Protein AF-A0A2A6R0T3-F1 (afdb_monomer)

Solvent-accessible surface area (backbone atoms only — not comparable to full-atom values): 5469 Å² total; per-residue (Å²): 140,88,77,65,84,84,49,64,76,62,58,66,65,62,78,72,53,91,48,60,52,74,44,53,23,27,47,76,85,33,51,22,41,34,33,32,48,77,90,50,62,82,85,52,60,62,29,46,31,45,48,39,68,59,86,96,41,80,74,46,78,48,75,26,80,91,47,38,73,54,59,83,77,49,57,73,43,80,56,72,88,74,67,72,71,81,132

Radius of gyration: 14.26 Å; Cα contacts (8 Å, |Δi|>4): 126; chains: 1; bounding box: 27×30×44 Å

Sequence (87 aa):
MRGRDEVSSYFGNYAREDRWWLAPGLVEGRPAALVFEQGAVLRTPAYFIVLNWAGDWLLAIRDFRYARYALEAADVKPIGAAFVRDA

Mean predicted aligned error: 9.26 Å

Secondary structure (DSSP, 8-state):
---STTTTTTHHHHTT-TTEEEEEEEETTEEEEEEEETTS-TTS-SEEEEEEEETTEEEEEEE-TT-TTHHHHS-EEE-STTS----

Structure (mmCIF, N/CA/C/O backbone):
data_AF-A0A2A6R0T3-F1
#
_entry.id   AF-A0A2A6R0T3-F1
#
loop_
_atom_site.group_PDB
_atom_site.id
_atom_site.type_symbol
_atom_site.label_atom_id
_atom_site.label_alt_id
_atom_site.label_comp_id
_atom_site.label_asym_id
_atom_site.label_entity_id
_atom_site.label_seq_id
_atom_site.pdbx_PDB_ins_code
_atom_site.Cartn_x
_atom_site.Cartn_y
_atom_site.Cartn_z
_atom_site.occupancy
_atom_site.B_iso_or_equiv
_atom_site.auth_seq_id
_atom_site.auth_comp_id
_atom_site.auth_asym_id
_atom_site.auth_atom_id
_atom_site.pdbx_PDB_model_num
ATOM 1 N N . MET A 1 1 ? 10.162 12.628 -22.272 1.00 37.06 1 MET A N 1
ATOM 2 C CA . MET A 1 1 ? 9.755 12.117 -20.947 1.00 37.06 1 MET A CA 1
ATOM 3 C C . MET A 1 1 ? 10.485 12.929 -19.885 1.00 37.06 1 MET A C 1
ATOM 5 O O . MET A 1 1 ? 11.687 12.766 -19.745 1.00 37.06 1 MET A O 1
ATOM 9 N N . ARG A 1 2 ? 9.807 13.871 -19.220 1.00 46.44 2 ARG A N 1
ATOM 10 C CA . ARG A 1 2 ? 10.357 14.659 -18.103 1.00 46.44 2 ARG A CA 1
ATOM 11 C C . ARG A 1 2 ? 9.484 14.355 -16.892 1.00 46.44 2 ARG A C 1
ATOM 13 O O . ARG A 1 2 ? 8.393 14.887 -16.796 1.00 46.44 2 ARG A O 1
ATOM 20 N N . GLY A 1 3 ? 9.893 13.383 -16.081 1.00 56.25 3 GLY A N 1
ATOM 21 C CA . GLY A 1 3 ? 9.077 12.891 -14.964 1.00 56.25 3 GLY A CA 1
ATOM 22 C C . GLY A 1 3 ? 9.821 12.775 -13.639 1.00 56.25 3 GLY A C 1
ATOM 23 O O . GLY A 1 3 ? 9.190 12.477 -12.641 1.00 56.25 3 GLY A O 1
ATOM 24 N N . ARG A 1 4 ? 11.145 12.985 -13.608 1.00 55.31 4 ARG A N 1
ATOM 25 C CA . ARG A 1 4 ? 11.956 12.853 -12.385 1.00 55.31 4 ARG A CA 1
ATOM 26 C C . ARG A 1 4 ? 12.314 14.206 -11.770 1.00 55.31 4 ARG A C 1
ATOM 28 O O . ARG A 1 4 ? 12.202 14.364 -10.561 1.00 55.31 4 ARG A O 1
ATOM 35 N N . ASP A 1 5 ? 12.671 15.185 -12.599 1.00 52.34 5 ASP A N 1
ATOM 36 C CA . ASP A 1 5 ? 13.200 16.471 -12.119 1.00 52.34 5 ASP A CA 1
ATOM 37 C C . ASP A 1 5 ? 12.118 17.435 -11.603 1.00 52.34 5 ASP A C 1
ATOM 39 O O . ASP A 1 5 ? 12.404 18.289 -10.772 1.00 52.34 5 ASP A O 1
ATOM 43 N N . GLU A 1 6 ? 10.859 17.270 -12.021 1.00 52.69 6 GLU A N 1
ATOM 44 C CA . GLU A 1 6 ? 9.744 18.149 -11.622 1.00 52.69 6 GLU A CA 1
ATOM 45 C C . GLU A 1 6 ? 9.073 17.731 -10.297 1.00 52.69 6 GLU A C 1
ATOM 47 O O . GLU A 1 6 ? 8.321 18.502 -9.708 1.00 52.69 6 GLU A O 1
ATOM 52 N N . VAL A 1 7 ? 9.359 16.522 -9.796 1.00 52.50 7 VAL A N 1
ATOM 53 C CA . VAL A 1 7 ? 8.690 15.937 -8.613 1.00 52.50 7 VAL A CA 1
ATOM 54 C C . VAL A 1 7 ? 9.552 15.968 -7.351 1.00 52.50 7 VAL A C 1
ATOM 56 O O . VAL A 1 7 ? 9.036 15.777 -6.254 1.00 52.50 7 VAL A O 1
ATOM 59 N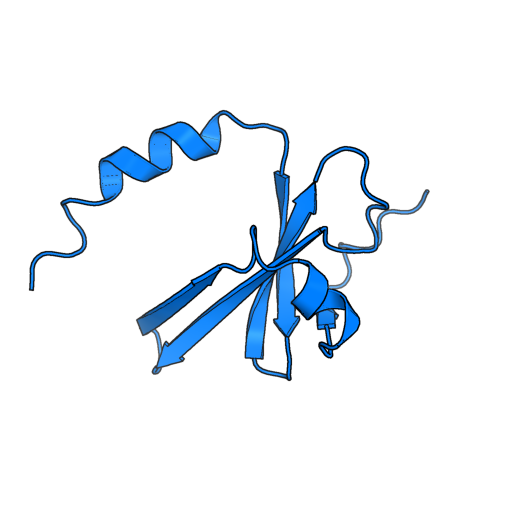 N . SER A 1 8 ? 10.855 16.244 -7.467 1.00 51.12 8 SER A N 1
ATOM 60 C CA . SER A 1 8 ? 11.779 16.224 -6.322 1.00 51.12 8 SER A CA 1
ATOM 61 C C . SER A 1 8 ? 11.443 17.254 -5.235 1.00 51.12 8 SER A C 1
ATOM 63 O O . SER A 1 8 ? 11.707 16.996 -4.063 1.00 51.12 8 SER A O 1
ATOM 65 N N . SER A 1 9 ? 10.812 18.387 -5.573 1.00 48.75 9 SER A N 1
ATOM 66 C CA . SER A 1 9 ? 10.406 19.393 -4.575 1.00 48.75 9 SER A CA 1
ATOM 67 C C . SER A 1 9 ? 9.146 19.005 -3.784 1.00 48.75 9 SER A C 1
ATOM 69 O O . SER A 1 9 ? 8.952 19.505 -2.678 1.00 48.75 9 SER A O 1
ATOM 71 N N . TYR A 1 10 ? 8.326 18.071 -4.285 1.00 52.47 10 TYR A N 1
ATOM 72 C CA . TYR A 1 10 ? 7.101 17.620 -3.609 1.00 52.47 10 TYR A CA 1
ATOM 73 C C . TYR A 1 10 ? 7.378 16.739 -2.384 1.00 52.47 10 TYR A C 1
ATOM 75 O O . TYR A 1 10 ? 6.629 16.784 -1.408 1.00 52.47 10 TYR A O 1
ATOM 83 N N . PHE A 1 11 ? 8.466 15.964 -2.393 1.00 48.41 11 PHE A N 1
ATOM 84 C CA . PHE A 1 11 ? 8.785 15.028 -1.308 1.00 48.41 11 PHE A CA 1
ATOM 85 C C . PHE A 1 11 ? 9.197 15.722 0.004 1.00 48.41 11 PHE A C 1
ATOM 87 O O . PHE A 1 11 ? 9.060 15.131 1.073 1.00 48.41 11 PHE A O 1
ATOM 94 N N . GLY A 1 12 ? 9.641 16.985 -0.051 1.00 48.69 12 GLY A N 1
ATOM 95 C CA . GLY A 1 12 ? 10.096 17.740 1.124 1.00 48.69 12 GLY A CA 1
ATOM 96 C C . GLY A 1 12 ? 8.998 18.057 2.147 1.00 48.69 12 GLY A C 1
ATOM 97 O O . GLY A 1 12 ? 9.292 18.153 3.337 1.00 48.69 12 GLY A O 1
ATOM 98 N N . ASN A 1 13 ? 7.735 18.166 1.717 1.00 49.06 13 ASN A N 1
ATOM 99 C CA . ASN A 1 13 ? 6.614 18.411 2.632 1.00 49.06 13 ASN A CA 1
ATOM 100 C C . ASN A 1 13 ? 6.177 17.150 3.391 1.00 49.06 13 ASN A C 1
ATOM 102 O O . ASN A 1 13 ? 5.774 17.254 4.546 1.00 49.06 13 ASN A O 1
ATOM 106 N N . TYR A 1 14 ? 6.307 15.961 2.794 1.00 48.69 14 TYR A N 1
ATOM 107 C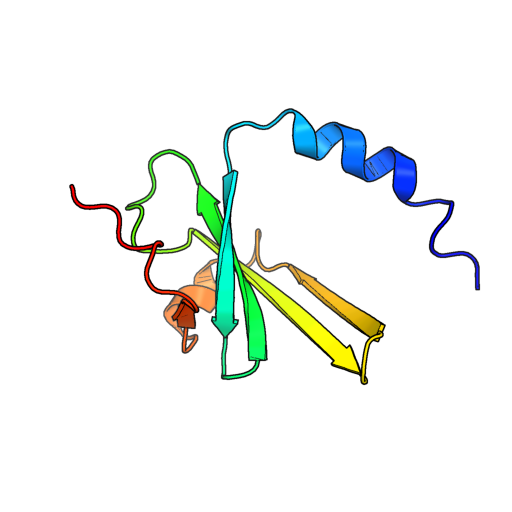 CA . TYR A 1 14 ? 5.902 14.704 3.436 1.00 48.69 14 TYR A CA 1
ATOM 108 C C . TYR A 1 14 ? 6.827 14.286 4.585 1.00 48.69 14 TYR A C 1
ATOM 110 O O . TYR A 1 14 ? 6.382 13.628 5.517 1.00 48.69 14 TYR A O 1
ATOM 118 N N . ALA A 1 15 ? 8.095 14.708 4.564 1.00 53.81 15 ALA A N 1
ATOM 119 C CA . ALA A 1 15 ? 9.072 14.374 5.601 1.00 53.81 15 ALA A CA 1
ATOM 120 C C . ALA A 1 15 ? 8.843 15.091 6.949 1.00 53.81 15 ALA A C 1
ATOM 122 O O . ALA A 1 15 ? 9.510 14.758 7.922 1.00 53.81 15 ALA A O 1
ATOM 123 N N . ARG A 1 16 ? 7.946 16.088 7.013 1.00 52.19 16 ARG A N 1
ATOM 124 C CA . ARG A 1 16 ? 7.632 16.835 8.248 1.00 52.19 16 ARG A CA 1
ATOM 125 C C . ARG A 1 16 ? 6.354 16.374 8.949 1.00 52.19 16 ARG A C 1
ATOM 127 O O . ARG A 1 16 ? 6.077 16.851 10.045 1.00 52.19 16 ARG A O 1
ATOM 134 N N . GLU A 1 17 ? 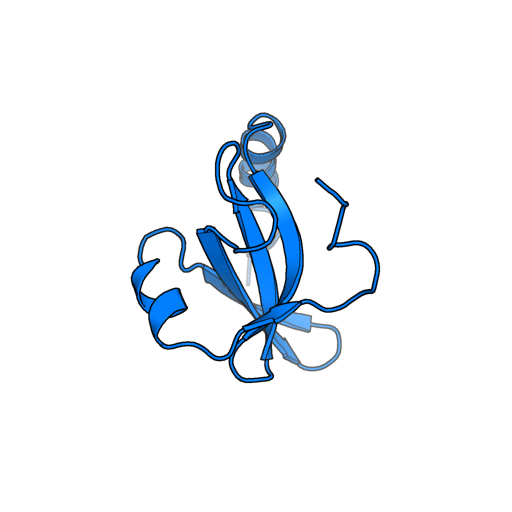5.573 15.478 8.348 1.00 54.81 17 GLU A N 1
ATOM 135 C CA . GLU A 1 17 ? 4.439 14.859 9.036 1.00 54.81 17 GLU A CA 1
ATOM 136 C C . GLU A 1 17 ? 4.903 13.586 9.759 1.00 54.81 17 GLU A C 1
ATOM 138 O O . GLU A 1 17 ? 4.855 12.492 9.205 1.00 54.81 17 GLU A O 1
ATOM 143 N N . ASP A 1 18 ? 5.272 13.711 11.039 1.00 56.91 18 ASP A N 1
ATOM 144 C CA . ASP A 1 18 ? 5.582 12.602 11.973 1.00 56.91 18 ASP A CA 1
ATOM 145 C C . ASP A 1 18 ? 4.384 11.661 12.255 1.00 56.91 18 ASP A C 1
ATOM 147 O O . ASP A 1 18 ? 4.351 10.913 13.235 1.00 56.91 18 ASP A O 1
ATOM 151 N N . ARG A 1 19 ? 3.336 11.719 11.430 1.00 69.50 19 ARG A N 1
ATOM 152 C CA . ARG A 1 19 ? 2.042 11.093 11.697 1.00 69.50 19 ARG A CA 1
ATOM 153 C C . ARG A 1 19 ? 1.899 9.714 11.066 1.00 69.50 19 ARG A C 1
ATOM 155 O O . ARG A 1 19 ? 1.046 8.951 11.527 1.00 69.50 19 ARG A O 1
ATOM 162 N N . TRP A 1 20 ? 2.701 9.388 10.049 1.00 77.94 20 TRP A N 1
ATOM 163 C CA . TRP A 1 20 ? 2.626 8.103 9.352 1.00 77.94 20 TRP A CA 1
ATOM 164 C C . TRP A 1 20 ? 3.922 7.315 9.438 1.00 77.94 20 TRP A C 1
ATOM 166 O O . TRP A 1 20 ? 5.012 7.853 9.269 1.00 77.94 20 TRP A O 1
ATOM 176 N N . TRP A 1 21 ? 3.784 6.008 9.628 1.00 83.56 21 TRP A N 1
ATOM 177 C CA . TRP A 1 21 ? 4.874 5.059 9.442 1.00 83.56 21 TRP A CA 1
ATOM 178 C C . TRP A 1 21 ? 4.464 4.005 8.419 1.00 83.56 21 TRP A C 1
ATOM 180 O O . TRP A 1 21 ? 3.281 3.700 8.253 1.00 83.56 21 TRP A O 1
ATOM 190 N N . LEU A 1 22 ? 5.448 3.507 7.671 1.00 87.56 22 LEU A N 1
ATOM 191 C CA . LEU A 1 22 ? 5.230 2.597 6.554 1.00 87.56 22 LEU A CA 1
ATOM 192 C C . LEU A 1 22 ? 5.950 1.272 6.807 1.00 87.56 22 LEU A C 1
ATOM 194 O O . LEU A 1 22 ? 7.084 1.256 7.286 1.00 87.56 22 LEU A O 1
ATOM 198 N N . ALA A 1 23 ? 5.303 0.173 6.431 1.00 89.25 23 ALA A N 1
ATOM 199 C CA . ALA A 1 23 ? 5.891 -1.161 6.412 1.00 89.25 23 ALA A CA 1
ATOM 200 C C . ALA A 1 23 ? 5.779 -1.778 5.011 1.00 89.25 23 ALA A C 1
ATOM 202 O O . ALA A 1 23 ? 4.786 -1.542 4.321 1.00 89.25 23 ALA A O 1
ATOM 203 N N . PRO A 1 24 ? 6.744 -2.595 4.568 1.00 92.62 24 PRO A N 1
ATOM 204 C CA . PRO A 1 24 ? 6.572 -3.403 3.373 1.00 92.62 24 PRO A CA 1
ATOM 205 C C . PRO A 1 24 ? 5.505 -4.485 3.592 1.00 92.62 24 PRO A C 1
ATOM 207 O O . PRO A 1 24 ? 5.380 -5.071 4.670 1.00 92.62 24 PRO A O 1
ATOM 210 N N . GLY A 1 25 ? 4.747 -4.780 2.542 1.00 93.75 25 GLY A N 1
ATOM 211 C CA . GLY A 1 25 ? 3.733 -5.825 2.550 1.00 93.75 25 GLY A CA 1
ATOM 212 C C . GLY A 1 25 ? 3.328 -6.269 1.151 1.00 93.75 25 GLY A C 1
ATOM 213 O O . GLY A 1 25 ? 3.842 -5.785 0.141 1.00 93.75 25 GLY A O 1
ATOM 214 N N . LEU A 1 26 ? 2.393 -7.209 1.112 1.00 95.81 26 LEU A N 1
ATOM 215 C CA . LEU A 1 26 ? 1.687 -7.648 -0.078 1.00 95.81 26 LEU A CA 1
ATOM 216 C C . LEU A 1 26 ? 0.216 -7.265 0.040 1.00 95.81 26 LEU A C 1
ATOM 218 O O . LEU A 1 26 ? -0.380 -7.427 1.103 1.00 95.81 26 LEU A O 1
ATOM 222 N N . VAL A 1 27 ? -0.359 -6.806 -1.066 1.00 96.38 27 VAL A N 1
ATOM 223 C CA . VAL A 1 27 ? -1.802 -6.619 -1.237 1.00 96.38 27 VAL A CA 1
ATOM 224 C C . VAL A 1 27 ? -2.211 -7.388 -2.481 1.00 96.38 27 VAL A C 1
ATOM 226 O O . VAL A 1 27 ? -1.670 -7.127 -3.556 1.00 96.38 27 VAL A O 1
ATOM 229 N N . GLU A 1 28 ? -3.106 -8.363 -2.342 1.00 96.50 28 GLU A N 1
ATOM 230 C CA . GLU A 1 28 ? -3.466 -9.289 -3.430 1.00 96.50 28 GLU A CA 1
ATOM 231 C C . GLU A 1 28 ? -2.229 -9.972 -4.048 1.00 96.50 28 GLU A C 1
ATOM 233 O O . GLU A 1 28 ? -2.086 -10.097 -5.265 1.00 96.50 28 GLU A O 1
ATOM 238 N N . GLY A 1 29 ? -1.252 -10.322 -3.203 1.00 95.69 29 GLY A N 1
ATOM 239 C CA . GLY A 1 29 ? 0.029 -10.896 -3.631 1.00 95.69 29 GLY A CA 1
ATOM 240 C C . GLY A 1 29 ? 0.987 -9.922 -4.333 1.00 95.69 29 GLY A C 1
ATOM 241 O O . GLY A 1 29 ? 2.059 -10.338 -4.767 1.00 95.69 29 GLY A O 1
ATOM 242 N N . ARG A 1 30 ? 0.651 -8.630 -4.439 1.00 94.81 30 ARG A N 1
ATOM 243 C CA . ARG A 1 30 ? 1.476 -7.612 -5.111 1.00 94.81 30 ARG A CA 1
ATOM 244 C C . ARG A 1 30 ? 2.281 -6.783 -4.108 1.00 94.81 30 ARG A C 1
ATOM 246 O O . ARG A 1 30 ? 1.725 -6.440 -3.067 1.00 94.81 30 ARG A O 1
ATOM 253 N N . PRO A 1 31 ? 3.529 -6.383 -4.425 1.00 95.12 31 PRO A N 1
ATOM 254 C CA . PRO A 1 31 ? 4.317 -5.502 -3.567 1.00 95.12 31 PRO A CA 1
ATOM 255 C C . PRO A 1 31 ? 3.573 -4.214 -3.216 1.00 95.12 31 PRO A C 1
ATOM 257 O O . PRO A 1 31 ? 3.032 -3.528 -4.088 1.00 95.12 31 PRO A O 1
ATOM 260 N N . ALA A 1 32 ? 3.566 -3.875 -1.935 1.00 96.00 32 ALA A N 1
ATOM 261 C CA . ALA A 1 32 ? 2.875 -2.712 -1.417 1.00 96.00 32 ALA A CA 1
ATOM 262 C C . ALA A 1 32 ? 3.622 -2.098 -0.231 1.00 96.00 32 ALA A C 1
ATOM 264 O O . ALA A 1 32 ? 4.365 -2.772 0.487 1.00 96.00 32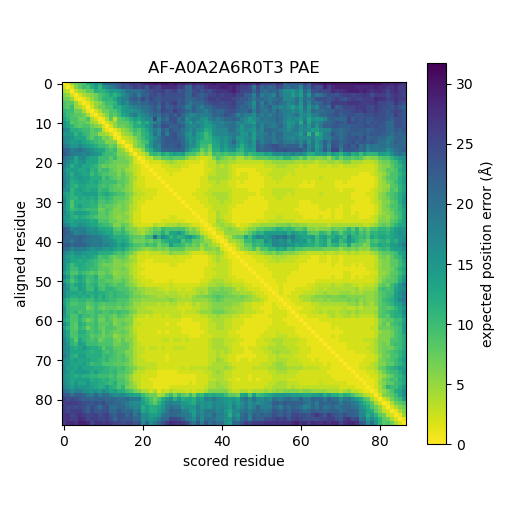 ALA A O 1
ATOM 265 N N . ALA A 1 33 ? 3.378 -0.811 -0.009 1.00 94.12 33 ALA A N 1
ATOM 266 C CA . ALA A 1 33 ? 3.640 -0.175 1.270 1.00 94.12 33 ALA A CA 1
ATOM 267 C C . ALA A 1 33 ? 2.337 -0.128 2.076 1.00 94.12 33 ALA A C 1
ATOM 269 O O . ALA A 1 33 ? 1.316 0.367 1.601 1.00 94.12 33 ALA A O 1
ATOM 270 N N . LEU A 1 34 ? 2.376 -0.656 3.291 1.00 93.44 34 LEU A N 1
ATOM 271 C CA . LEU A 1 34 ? 1.306 -0.579 4.276 1.00 93.44 34 LEU A CA 1
ATOM 272 C C . LEU A 1 34 ? 1.509 0.697 5.086 1.00 93.44 34 LEU A C 1
ATOM 274 O O . LEU A 1 34 ? 2.592 0.893 5.637 1.00 93.44 34 LEU A O 1
ATOM 278 N N . VAL A 1 35 ? 0.501 1.565 5.136 1.00 90.81 35 VAL A N 1
ATOM 279 C CA . VAL A 1 35 ? 0.603 2.867 5.799 1.00 90.81 35 VAL A CA 1
ATOM 280 C C . VAL A 1 35 ? -0.200 2.850 7.084 1.00 90.81 35 VAL A C 1
ATOM 282 O O . VAL A 1 35 ? -1.380 2.505 7.089 1.00 90.81 35 VAL A O 1
ATOM 285 N N . PHE A 1 36 ? 0.432 3.256 8.173 1.00 88.88 36 PHE A N 1
ATOM 286 C CA . PHE A 1 36 ? -0.159 3.300 9.499 1.00 88.88 36 PHE A CA 1
ATOM 287 C C . PHE A 1 36 ? -0.193 4.739 9.987 1.00 88.88 36 PHE A C 1
ATOM 289 O O . PHE A 1 36 ? 0.765 5.488 9.805 1.00 88.88 36 PHE A O 1
ATOM 296 N N . GLU A 1 37 ? -1.295 5.122 10.623 1.00 85.06 37 GLU A N 1
ATOM 297 C CA . GLU A 1 37 ? -1.470 6.456 11.189 1.00 85.06 37 GLU A CA 1
ATOM 298 C C . GLU A 1 37 ? -1.310 6.418 12.708 1.00 85.06 37 GLU A C 1
ATOM 300 O O . GLU A 1 37 ? -1.684 5.446 13.368 1.00 85.06 37 GLU A O 1
ATOM 305 N N . GLN A 1 38 ? -0.777 7.495 13.279 1.00 76.38 38 GLN A N 1
ATOM 306 C CA . GLN A 1 38 ? -0.698 7.660 14.725 1.00 76.38 38 GLN A CA 1
ATOM 307 C C . GLN A 1 38 ? -2.100 7.543 15.356 1.00 76.38 38 GLN A C 1
ATOM 309 O O . GLN A 1 38 ? -3.031 8.242 14.951 1.00 76.38 38 GLN A O 1
ATOM 314 N N . GLY A 1 39 ? -2.248 6.651 16.340 1.0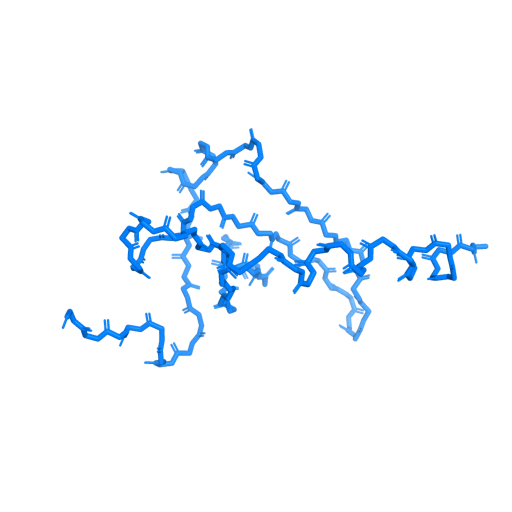0 70.06 39 GLY A N 1
ATOM 315 C CA . GLY A 1 39 ? -3.522 6.362 17.012 1.00 70.06 39 GLY A CA 1
ATOM 316 C C . GLY A 1 39 ? -4.330 5.204 16.413 1.00 70.06 39 GLY A C 1
ATOM 317 O O . GLY A 1 39 ? -5.292 4.765 17.040 1.00 70.06 39 GLY A O 1
ATOM 318 N N . ALA A 1 40 ? -3.940 4.665 15.252 1.00 65.88 40 ALA A N 1
ATOM 319 C CA . ALA A 1 40 ? -4.476 3.396 14.766 1.00 65.88 40 ALA A CA 1
ATO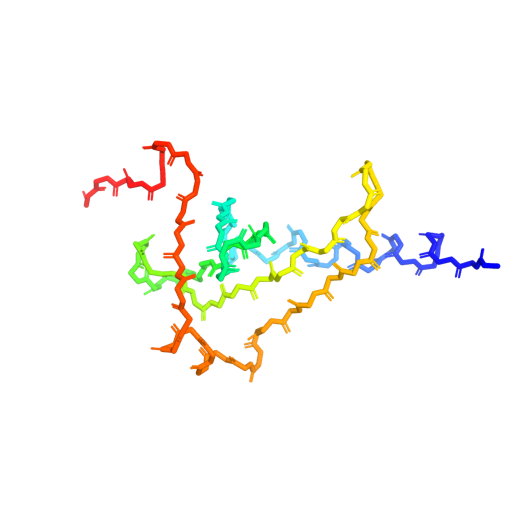M 320 C C . ALA A 1 40 ? -3.866 2.221 15.548 1.00 65.88 40 ALA A C 1
ATOM 322 O O . ALA A 1 40 ? -2.732 2.299 16.031 1.00 65.88 40 ALA A O 1
ATOM 323 N N . VAL A 1 41 ? -4.602 1.107 15.649 1.00 68.69 41 VAL A N 1
ATOM 324 C CA . VAL A 1 41 ? -4.043 -0.147 16.172 1.00 68.69 41 VAL A CA 1
ATOM 325 C C . VAL A 1 41 ? -2.834 -0.490 15.311 1.00 68.69 41 VAL A C 1
ATOM 327 O O . VAL A 1 41 ? -2.995 -0.781 14.131 1.00 68.69 41 VAL A O 1
ATOM 330 N N . LEU A 1 42 ? -1.635 -0.485 15.898 1.00 68.38 42 LEU A N 1
ATOM 331 C CA . LEU A 1 42 ? -0.360 -0.618 15.174 1.00 68.38 42 LEU A CA 1
ATOM 332 C C . LEU A 1 42 ? -0.239 -1.907 14.338 1.00 68.38 42 LEU A C 1
ATOM 334 O O . LEU A 1 42 ? 0.674 -2.040 13.534 1.00 68.38 42 LEU A O 1
ATOM 338 N N . ARG A 1 43 ? -1.164 -2.856 14.513 1.00 73.6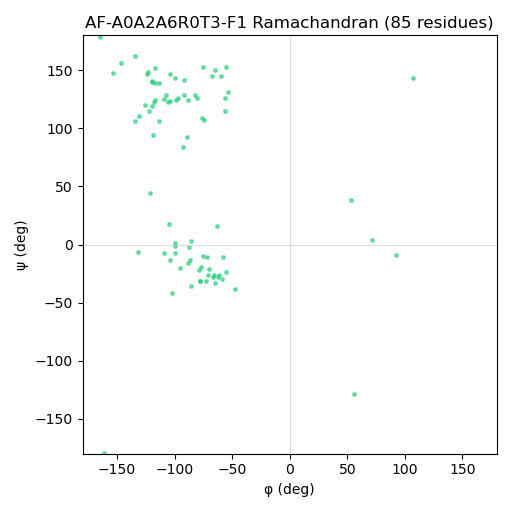2 43 ARG A N 1
ATOM 339 C CA . ARG A 1 43 ? -1.251 -4.115 13.764 1.00 73.62 43 ARG A CA 1
ATOM 340 C C . ARG A 1 43 ? -2.079 -4.019 12.479 1.00 73.62 43 ARG A C 1
ATOM 342 O O . ARG A 1 43 ? -1.970 -4.912 11.649 1.00 73.62 43 ARG A O 1
ATOM 349 N N . THR A 1 44 ? -2.894 -2.976 12.311 1.00 84.50 44 THR A N 1
ATOM 350 C CA . THR A 1 44 ? -3.760 -2.798 11.136 1.00 84.50 44 THR A CA 1
ATOM 351 C C . THR A 1 44 ? -3.366 -1.525 10.390 1.00 84.50 44 THR A C 1
ATOM 353 O O . THR A 1 44 ? -3.379 -0.449 10.992 1.00 84.50 44 THR A O 1
ATOM 356 N N . PRO A 1 45 ? -3.010 -1.609 9.099 1.00 91.25 45 PRO A N 1
ATOM 357 C CA . PRO A 1 45 ? -2.741 -0.413 8.312 1.00 91.25 45 PRO A CA 1
ATOM 358 C C . PRO A 1 45 ? -4.010 0.434 8.163 1.00 91.25 45 PRO A C 1
ATOM 360 O O . PRO A 1 45 ? -5.118 -0.086 8.139 1.00 91.25 45 PRO A O 1
ATOM 363 N N . ALA A 1 46 ? -3.859 1.748 8.039 1.00 91.62 46 ALA A N 1
ATOM 364 C CA . ALA A 1 46 ? -4.964 2.657 7.740 1.00 91.62 46 ALA A CA 1
ATOM 365 C C . ALA A 1 46 ? -5.344 2.630 6.249 1.00 91.62 46 ALA A C 1
ATOM 367 O O . ALA A 1 46 ? -6.496 2.869 5.889 1.00 91.62 46 ALA A O 1
ATOM 368 N N . TYR A 1 47 ? -4.357 2.389 5.385 1.00 93.56 47 TYR A N 1
ATOM 369 C CA . TYR A 1 47 ? -4.492 2.187 3.944 1.00 93.56 47 TYR A CA 1
ATOM 370 C C . TYR A 1 47 ? -3.199 1.567 3.398 1.00 93.56 47 TYR A C 1
ATOM 372 O O . TYR A 1 47 ? -2.236 1.337 4.132 1.00 93.56 47 TYR A O 1
ATOM 380 N N . PHE A 1 48 ? -3.161 1.295 2.098 1.00 95.25 48 PHE A N 1
ATOM 381 C CA . PHE A 1 48 ? -1.981 0.764 1.429 1.00 95.25 48 PHE A CA 1
ATOM 382 C C . PHE A 1 48 ? -1.698 1.503 0.123 1.00 95.25 48 PHE A C 1
ATOM 384 O O . PHE A 1 48 ? -2.560 2.167 -0.456 1.00 95.25 48 PHE A O 1
ATOM 391 N N . ILE A 1 49 ? -0.470 1.358 -0.355 1.00 95.62 49 ILE A N 1
ATOM 392 C CA . ILE A 1 49 ? -0.010 1.861 -1.642 1.00 95.62 49 ILE A CA 1
ATOM 393 C C . ILE A 1 49 ? 0.510 0.664 -2.429 1.00 95.62 49 ILE A C 1
ATOM 395 O O . ILE A 1 49 ? 1.500 0.050 -2.033 1.00 95.62 49 ILE A O 1
ATOM 399 N N . VAL A 1 50 ? -0.142 0.321 -3.540 1.00 96.62 50 VAL A N 1
ATOM 400 C CA . VAL A 1 50 ? 0.306 -0.780 -4.406 1.00 96.62 50 VAL A CA 1
ATOM 401 C C . VAL A 1 50 ? 1.400 -0.274 -5.336 1.00 96.62 50 VAL A C 1
ATOM 403 O O . VAL A 1 50 ? 1.218 0.720 -6.045 1.00 96.62 50 VAL A O 1
ATOM 406 N N . LEU A 1 51 ? 2.519 -0.993 -5.358 1.00 94.38 51 LEU A N 1
ATOM 407 C CA . LEU A 1 51 ? 3.683 -0.692 -6.178 1.00 94.38 51 LEU A CA 1
ATOM 408 C C . LEU A 1 51 ? 3.740 -1.676 -7.346 1.00 94.38 51 LEU A C 1
ATOM 410 O O . LEU A 1 51 ? 3.756 -2.893 -7.160 1.00 94.38 51 LEU A O 1
ATOM 414 N N . ASN A 1 52 ? 3.753 -1.150 -8.568 1.00 92.19 52 ASN A N 1
ATOM 415 C CA . ASN A 1 52 ? 3.880 -1.963 -9.770 1.00 92.19 52 ASN A CA 1
ATOM 416 C C . ASN A 1 52 ? 5.294 -1.859 -10.332 1.00 92.19 52 ASN A C 1
ATOM 418 O O . ASN A 1 52 ? 5.733 -0.758 -10.656 1.00 92.19 52 ASN A O 1
ATOM 422 N N . TRP A 1 53 ? 5.968 -2.992 -10.492 1.00 89.44 53 TRP A N 1
ATOM 423 C CA . TRP A 1 53 ? 7.362 -3.068 -10.923 1.00 89.44 53 TRP A CA 1
ATOM 424 C C . TRP A 1 53 ? 7.488 -3.803 -12.259 1.00 89.44 53 TRP A C 1
ATOM 426 O O . TRP A 1 53 ? 6.691 -4.691 -12.559 1.00 89.44 53 TRP A O 1
ATOM 436 N N . ALA A 1 54 ? 8.513 -3.465 -13.037 1.00 89.94 54 ALA A N 1
ATOM 437 C CA . ALA A 1 54 ? 9.009 -4.283 -14.140 1.00 89.94 54 ALA A CA 1
ATOM 438 C C . ALA A 1 54 ? 10.536 -4.342 -14.071 1.00 89.94 54 ALA A C 1
ATOM 440 O O . ALA A 1 54 ? 11.223 -3.357 -14.353 1.00 89.94 54 ALA A O 1
ATOM 441 N N . GLY A 1 55 ? 11.058 -5.499 -13.657 1.00 90.06 55 GLY A N 1
ATOM 442 C CA . GLY A 1 55 ? 12.450 -5.601 -13.222 1.00 90.06 55 GLY A CA 1
ATOM 443 C C . GLY A 1 55 ? 12.718 -4.606 -12.092 1.00 90.06 55 GLY A C 1
ATOM 444 O O . GLY A 1 55 ? 11.929 -4.509 -11.153 1.00 90.06 55 GLY A O 1
ATOM 445 N N . ASP A 1 56 ? 13.772 -3.810 -12.245 1.00 89.75 56 ASP A N 1
ATOM 446 C CA . ASP A 1 56 ? 14.194 -2.816 -11.249 1.00 89.75 56 ASP A CA 1
ATOM 447 C C . ASP A 1 56 ? 13.475 -1.461 -11.381 1.00 89.75 56 ASP A C 1
ATOM 449 O O . ASP A 1 56 ? 13.768 -0.511 -10.651 1.00 89.75 56 ASP A O 1
ATOM 453 N N . TRP A 1 57 ? 12.530 -1.342 -12.318 1.00 89.06 57 TRP A N 1
ATOM 454 C CA . TRP A 1 57 ? 11.815 -0.096 -12.581 1.00 89.06 57 TRP A CA 1
ATOM 455 C C . TRP A 1 57 ? 10.449 -0.085 -11.903 1.00 89.06 57 TRP A C 1
ATOM 457 O O . TRP A 1 57 ? 9.601 -0.941 -12.163 1.00 89.06 57 TRP A O 1
ATOM 467 N N . LEU A 1 58 ? 10.201 0.938 -11.085 1.00 87.25 58 LEU A N 1
ATOM 468 C CA . LEU A 1 58 ? 8.874 1.227 -10.549 1.00 87.25 58 LEU A CA 1
ATOM 469 C C . LEU A 1 58 ? 8.020 1.886 -11.642 1.00 87.25 58 LEU A C 1
ATOM 471 O O . LEU A 1 58 ? 8.253 3.033 -12.019 1.00 87.25 58 LEU A O 1
ATOM 475 N N . LEU A 1 59 ? 7.035 1.151 -12.156 1.00 89.06 59 LEU A N 1
ATOM 476 C CA . LEU A 1 59 ? 6.167 1.580 -13.253 1.00 89.06 59 LEU A CA 1
ATOM 477 C C . LEU A 1 59 ? 4.963 2.401 -12.791 1.00 89.06 59 LEU A C 1
ATOM 479 O O . LEU A 1 59 ? 4.512 3.285 -13.514 1.00 89.06 59 LEU A O 1
ATOM 483 N N . ALA A 1 60 ? 4.395 2.078 -11.627 1.00 87.31 60 ALA A N 1
ATOM 484 C CA . ALA A 1 60 ? 3.224 2.781 -11.111 1.00 87.31 60 ALA A CA 1
ATOM 485 C C . ALA A 1 60 ? 3.132 2.718 -9.587 1.00 87.31 60 ALA A C 1
ATOM 487 O O . ALA A 1 60 ? 3.473 1.708 -8.968 1.00 87.31 60 ALA A O 1
ATOM 488 N N . ILE A 1 61 ? 2.581 3.786 -9.015 1.00 93.19 61 ILE A N 1
ATOM 489 C CA . ILE A 1 61 ? 2.232 3.910 -7.601 1.00 93.19 61 ILE A CA 1
ATOM 490 C C . ILE A 1 61 ? 0.728 4.157 -7.542 1.00 93.19 61 ILE A C 1
ATOM 492 O O . ILE A 1 61 ? 0.241 5.138 -8.106 1.00 93.19 61 ILE A O 1
ATOM 496 N N . ARG A 1 62 ? -0.019 3.258 -6.899 1.00 94.19 62 ARG A N 1
ATOM 497 C CA . ARG A 1 62 ? -1.460 3.425 -6.687 1.00 94.19 62 ARG A CA 1
ATOM 498 C C . ARG A 1 62 ? -1.731 3.594 -5.203 1.00 94.19 62 ARG A C 1
ATOM 500 O O . ARG A 1 62 ? -1.652 2.627 -4.451 1.00 94.19 62 ARG A O 1
ATOM 507 N N . ASP A 1 63 ? -2.042 4.823 -4.820 1.00 92.94 63 ASP A N 1
ATOM 508 C CA . ASP A 1 63 ? -2.307 5.223 -3.442 1.00 92.94 63 ASP A CA 1
ATOM 509 C C . ASP A 1 63 ? -3.808 5.126 -3.119 1.00 92.94 63 ASP A C 1
ATOM 511 O O . ASP A 1 63 ? -4.644 5.645 -3.862 1.00 92.94 63 ASP A O 1
ATOM 515 N N . PHE A 1 64 ? -4.146 4.446 -2.019 1.00 94.06 64 PHE A N 1
ATOM 516 C CA . PHE A 1 64 ? -5.518 4.250 -1.543 1.00 94.06 64 PHE A CA 1
ATOM 517 C C . PHE A 1 64 ? -5.878 5.118 -0.327 1.00 94.06 64 PHE A C 1
ATOM 519 O O . PHE A 1 64 ? -6.884 4.853 0.332 1.00 94.06 64 PHE A O 1
ATOM 526 N N . ARG A 1 65 ? -5.132 6.190 -0.027 1.00 91.31 65 ARG A N 1
ATOM 527 C CA . ARG A 1 65 ? -5.393 7.087 1.119 1.00 91.31 65 ARG A CA 1
ATOM 528 C C . ARG A 1 65 ? -6.852 7.543 1.258 1.00 91.31 65 ARG A C 1
ATOM 530 O O . ARG A 1 65 ? -7.358 7.633 2.380 1.00 91.31 65 ARG A O 1
ATOM 537 N N . TYR A 1 66 ? -7.521 7.820 0.136 1.00 90.44 66 TYR A N 1
ATOM 538 C CA . TYR A 1 66 ? -8.930 8.245 0.073 1.00 90.44 66 TYR A CA 1
ATOM 539 C C . TYR A 1 66 ? -9.912 7.114 -0.280 1.00 90.44 66 TYR A C 1
ATOM 541 O O . TYR A 1 66 ? -11.114 7.342 -0.356 1.00 90.44 66 TYR A O 1
ATOM 549 N N . ALA A 1 67 ? -9.416 5.892 -0.471 1.00 95.31 67 ALA A N 1
ATOM 550 C CA . ALA A 1 67 ? -10.194 4.695 -0.785 1.00 95.31 67 ALA A CA 1
ATOM 551 C C . ALA A 1 67 ? -9.970 3.610 0.281 1.00 95.31 67 ALA A C 1
ATOM 553 O O . ALA A 1 67 ? -9.757 2.442 -0.036 1.00 95.31 67 ALA A O 1
ATOM 554 N N . ARG A 1 68 ? -10.000 4.006 1.563 1.00 92.56 68 ARG A N 1
ATOM 555 C CA . ARG A 1 68 ? -9.661 3.133 2.704 1.00 92.56 68 ARG A CA 1
ATOM 556 C C . ARG A 1 68 ? -10.540 1.889 2.805 1.00 92.56 68 ARG A C 1
ATOM 558 O O . ARG A 1 68 ? -10.053 0.853 3.234 1.00 92.56 68 ARG A O 1
ATOM 565 N N . TYR A 1 69 ? -11.786 1.975 2.339 1.00 94.19 69 TYR A N 1
ATOM 566 C CA . TYR A 1 69 ? -12.715 0.843 2.254 1.00 94.19 69 TYR A CA 1
ATOM 567 C C . TYR A 1 69 ? -12.140 -0.340 1.457 1.00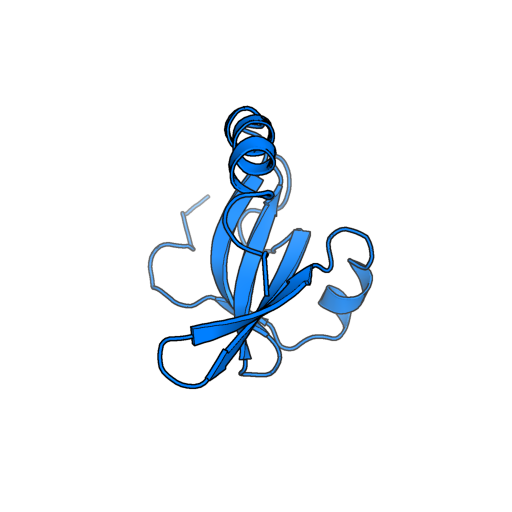 94.19 69 TYR A C 1
ATOM 569 O O . TYR A 1 69 ? -12.539 -1.478 1.669 1.00 94.19 69 TYR A O 1
ATOM 577 N N . ALA A 1 70 ? -11.176 -0.103 0.557 1.00 95.69 70 ALA A N 1
ATOM 578 C CA . ALA A 1 70 ? -10.503 -1.172 -0.173 1.00 95.69 70 ALA A CA 1
ATOM 579 C C . ALA A 1 70 ? -9.753 -2.136 0.760 1.00 95.69 70 ALA A C 1
ATOM 581 O O . ALA A 1 70 ? -9.579 -3.297 0.412 1.00 95.69 70 ALA A O 1
ATOM 582 N N . LEU A 1 71 ? -9.336 -1.677 1.945 1.00 93.94 71 LEU A N 1
ATOM 583 C CA . LEU A 1 71 ? -8.683 -2.515 2.946 1.00 93.94 71 LEU A CA 1
ATOM 584 C C . LEU A 1 71 ? -9.610 -3.603 3.496 1.00 93.94 71 LEU A C 1
ATOM 586 O O . LEU A 1 71 ? -9.143 -4.695 3.791 1.00 93.94 71 LEU A O 1
ATOM 590 N N . GLU A 1 72 ? -10.910 -3.328 3.601 1.00 93.25 72 GLU A N 1
ATOM 591 C CA . GLU A 1 72 ? -11.892 -4.270 4.157 1.00 93.25 72 GLU A CA 1
ATOM 592 C C . GLU A 1 72 ? -12.065 -5.521 3.284 1.00 93.25 72 GLU A C 1
ATOM 594 O O . GLU A 1 72 ? -12.431 -6.579 3.787 1.00 93.25 72 GLU A O 1
ATOM 599 N N . ALA A 1 73 ? -11.792 -5.402 1.982 1.00 95.00 73 ALA A N 1
ATOM 600 C CA . ALA A 1 73 ? -11.967 -6.472 1.004 1.00 95.00 73 ALA A CA 1
ATOM 601 C C . ALA A 1 73 ? -10.646 -7.062 0.483 1.00 95.00 73 ALA A C 1
ATOM 603 O O . ALA A 1 73 ? -10.687 -8.034 -0.268 1.00 95.00 73 ALA A O 1
ATOM 604 N N . ALA A 1 74 ? -9.500 -6.474 0.834 1.00 96.06 74 ALA A N 1
ATOM 605 C CA . ALA A 1 74 ? -8.210 -6.865 0.281 1.00 96.06 74 ALA A CA 1
A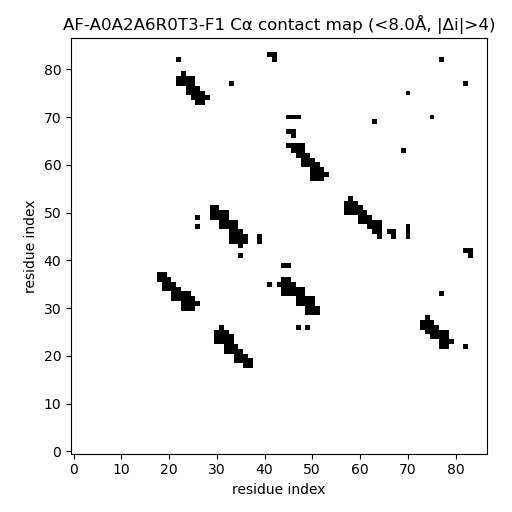TOM 606 C C . ALA A 1 74 ? -7.498 -7.927 1.134 1.00 96.06 74 ALA A C 1
ATOM 608 O O . ALA A 1 74 ? -7.460 -7.836 2.361 1.00 96.06 74 ALA A O 1
ATOM 609 N N . ASP A 1 75 ? -6.837 -8.886 0.482 1.00 96.44 75 ASP A N 1
ATOM 610 C CA . ASP A 1 75 ? -5.854 -9.763 1.125 1.00 96.44 75 ASP A CA 1
ATOM 611 C C . ASP A 1 75 ? -4.559 -8.983 1.378 1.00 96.44 75 ASP A C 1
ATOM 613 O O . ASP A 1 75 ? -3.805 -8.682 0.446 1.00 96.44 75 ASP A O 1
ATOM 617 N N . VAL A 1 76 ? -4.297 -8.649 2.645 1.00 94.81 76 VAL A N 1
ATOM 618 C CA . VAL A 1 76 ? -3.144 -7.842 3.064 1.00 94.81 76 VAL A CA 1
ATOM 619 C C . VAL A 1 76 ? -2.218 -8.636 3.978 1.00 94.81 76 VAL A C 1
ATOM 621 O O . VAL A 1 76 ? -2.621 -9.119 5.035 1.00 94.81 76 VAL A O 1
ATOM 624 N N . LYS A 1 77 ? -0.940 -8.729 3.595 1.00 93.56 77 LYS A N 1
ATOM 625 C CA . LYS A 1 77 ? 0.085 -9.504 4.308 1.00 93.56 77 LYS A CA 1
ATOM 626 C C . LYS A 1 77 ? 1.346 -8.666 4.537 1.00 93.56 77 LYS A C 1
ATOM 628 O O . LYS A 1 77 ? 2.050 -8.375 3.573 1.00 93.56 77 LYS A O 1
ATOM 633 N N . PRO A 1 78 ? 1.678 -8.278 5.778 1.00 90.00 78 PRO A N 1
ATOM 634 C CA . PRO A 1 78 ? 2.957 -7.638 6.082 1.00 90.00 78 PRO A CA 1
ATOM 635 C C . PRO A 1 78 ? 4.149 -8.535 5.712 1.00 90.00 78 PRO A C 1
ATOM 637 O O . PRO A 1 78 ? 4.084 -9.754 5.871 1.00 90.00 78 PRO A O 1
ATOM 640 N N . ILE A 1 79 ? 5.249 -7.936 5.250 1.00 89.62 79 ILE A N 1
ATOM 641 C CA . ILE A 1 79 ? 6.513 -8.638 4.989 1.00 89.62 79 ILE A CA 1
ATOM 642 C C . ILE A 1 79 ? 7.544 -8.205 6.041 1.00 89.62 79 ILE A C 1
ATOM 644 O O . ILE A 1 79 ? 7.838 -7.024 6.186 1.00 89.62 79 ILE A O 1
ATOM 648 N N . GLY A 1 80 ? 8.140 -9.172 6.745 1.00 74.06 80 GLY A N 1
ATOM 649 C CA . GLY A 1 80 ? 9.202 -8.945 7.734 1.00 74.06 80 GLY A CA 1
ATOM 650 C C . GLY A 1 80 ? 8.748 -9.120 9.189 1.00 74.06 80 GLY A C 1
ATOM 651 O O . GLY A 1 80 ? 7.629 -8.780 9.561 1.00 74.06 80 GLY A O 1
ATOM 652 N N . ALA A 1 81 ? 9.641 -9.664 10.024 1.00 53.31 81 ALA A N 1
ATOM 653 C CA . ALA A 1 81 ? 9.336 -10.133 11.382 1.00 53.31 81 ALA A CA 1
ATOM 654 C C . ALA A 1 81 ? 9.152 -9.024 12.444 1.00 53.31 81 ALA A C 1
ATOM 656 O O . ALA A 1 81 ? 8.724 -9.314 13.554 1.00 53.31 81 ALA A O 1
ATOM 657 N N . ALA A 1 82 ? 9.469 -7.762 12.133 1.00 53.19 82 ALA A N 1
ATOM 658 C CA . ALA A 1 82 ? 9.600 -6.693 13.133 1.00 53.19 82 ALA A CA 1
ATOM 659 C C . ALA A 1 82 ? 8.384 -5.750 13.265 1.00 53.19 82 ALA A C 1
ATOM 661 O O . ALA A 1 82 ? 8.412 -4.842 14.093 1.00 53.19 82 ALA A O 1
ATOM 662 N N . PHE A 1 83 ? 7.321 -5.938 12.475 1.00 51.94 83 PHE A N 1
ATOM 663 C CA . PHE A 1 83 ? 6.145 -5.046 12.497 1.00 51.94 83 PHE A CA 1
ATOM 664 C C . PHE A 1 83 ? 5.087 -5.432 13.538 1.00 51.94 83 PHE A C 1
ATOM 666 O O . PHE A 1 83 ? 4.112 -4.714 13.739 1.00 51.94 83 PHE A O 1
ATOM 673 N N . VAL A 1 84 ? 5.318 -6.529 14.260 1.00 48.81 84 VAL A N 1
ATOM 674 C CA . VAL A 1 84 ? 4.641 -6.838 15.516 1.00 48.81 84 VAL A CA 1
ATOM 675 C C . VAL A 1 84 ? 5.519 -6.297 16.642 1.00 48.81 84 VAL A C 1
ATOM 677 O O . VAL A 1 84 ? 6.346 -7.022 17.182 1.00 48.81 84 VAL A O 1
ATOM 680 N N . ARG A 1 85 ? 5.401 -5.010 16.981 1.00 43.22 85 ARG A N 1
ATOM 681 C CA . ARG A 1 85 ? 5.864 -4.573 18.303 1.00 43.22 85 ARG A CA 1
ATOM 682 C C . ARG A 1 85 ? 4.780 -4.916 19.317 1.00 43.22 85 ARG A C 1
ATOM 684 O O . ARG A 1 85 ? 3.603 -4.619 19.101 1.00 43.22 85 ARG A O 1
ATOM 691 N N . ASP A 1 86 ? 5.197 -5.632 20.354 1.00 39.84 86 ASP A N 1
ATOM 692 C CA . ASP A 1 86 ? 4.382 -5.961 21.514 1.00 39.84 86 ASP A CA 1
ATOM 693 C C . ASP A 1 86 ? 3.800 -4.699 22.162 1.00 39.84 86 ASP A C 1
ATOM 695 O O . ASP A 1 86 ? 4.326 -3.596 21.991 1.00 39.84 86 ASP A O 1
ATOM 699 N N . ALA A 1 87 ? 2.651 -4.917 22.804 1.00 41.59 87 ALA A N 1
ATOM 700 C CA . ALA A 1 87 ? 1.748 -3.932 23.391 1.00 41.59 87 ALA A CA 1
ATOM 701 C C . ALA A 1 87 ? 2.410 -2.994 24.411 1.00 41.59 87 ALA A C 1
ATOM 703 O O . ALA A 1 87 ? 3.353 -3.436 25.105 1.00 41.59 87 ALA A O 1
#

Nearest PDB structures (foldseek):
  2j7q-assembly1_A  TM=2.769E-01  e=9.861E-01  Murid betaherpesvirus 1
  8hl4-assembly1_L18P  TM=3.408E-01  e=4.453E+00  Sulfolobus acidocaldarius DSM 639
  6mca-assembly1_A  TM=3.267E-01  e=3.499E+00  Legionella pneumophila subsp. pneumophila str. Philadelphia 1
  8s55-assembly1_R  TM=2.851E-01  e=6.792E+00  Homo sapiens

Foldseek 3Di:
DPDPPVCVVVVVVVVPPPFKDWFWKDKQNATKIFIDGPPPPLVHGQFIWGFDDDVVDTPDIRGCNVVSVVSVVIDMGTDDDPSPDDD

pLDDT: mean 78.01, std 19.23, range [37.06, 96.62]